Protein AF-A0A6A5KR50-F1 (afdb_monomer_lite)

pLDDT: mean 76.73, std 21.06, range [33.84, 96.81]

Foldseek 3Di:
DDDDDDDDDDDDDDPDDDPDQCQEPVNCVVVVLLVVLVVLLVVLVVCCPPDVVSVVLQVPDPDPVSLDPPSHHPVSSVSVVSYDYDPPPPPDPDDDD

Secondary structure (DSSP, 8-state):
-----------PPP---PPPPS-BHHHHHT-HHHHHHHHHHHHHHHTTTT-HHHHHHHHT--STTS-STTT--HHHHHHHHT-B---S---------

Sequence (97 aa):
MSTPNSNPTKSAPSPLAPPPPTHTTTALQQDPNLWYKLQLFTYDLRNFHSNPPSRDRLNTVTDSYYIRAPYFSATEATRILHTVVVDNNNNNNNLPN

Organism: NCBI:txid184978

Structure (mmCIF, N/CA/C/O backbone):
data_AF-A0A6A5KR50-F1
#
_entry.id   AF-A0A6A5KR50-F1
#
loop_
_atom_site.group_PDB
_atom_site.id
_atom_site.type_symbol
_atom_site.label_atom_id
_atom_site.label_alt_id
_atom_site.label_comp_id
_atom_site.label_asym_id
_atom_site.label_entity_id
_atom_site.label_seq_id
_atom_site.pdbx_PDB_ins_code
_atom_site.Cartn_x
_atom_site.Cartn_y
_atom_site.Cartn_z
_atom_site.occupancy
_atom_site.B_iso_or_equiv
_atom_site.auth_seq_id
_atom_site.auth_comp_id
_atom_site.auth_asym_id
_atom_site.auth_atom_id
_atom_site.pdbx_PDB_model_num
ATOM 1 N N . MET A 1 1 ? -28.251 23.830 63.928 1.00 44.53 1 MET A N 1
ATOM 2 C CA . MET A 1 1 ? -27.254 23.186 63.048 1.00 44.53 1 MET A CA 1
ATOM 3 C C . MET A 1 1 ? -27.768 23.266 61.610 1.00 44.53 1 MET A C 1
ATOM 5 O O . MET A 1 1 ? -28.828 22.722 61.339 1.00 44.53 1 MET A O 1
ATOM 9 N N . S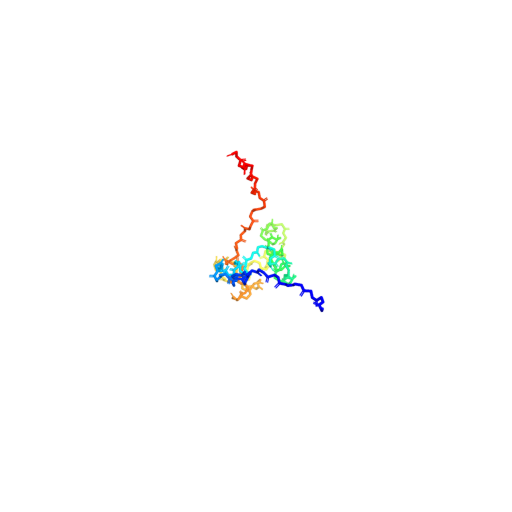ER A 1 2 ? -27.080 24.034 60.757 1.00 38.56 2 SER A N 1
ATOM 10 C CA . SER A 1 2 ? -27.149 24.080 59.273 1.00 38.56 2 SER A CA 1
ATOM 11 C C . SER A 1 2 ? -26.808 22.689 58.681 1.00 38.56 2 SER A C 1
ATOM 13 O O . SER A 1 2 ? -26.083 21.972 59.361 1.00 38.56 2 SER A O 1
ATOM 15 N N . THR A 1 3 ? -27.218 22.165 57.512 1.00 45.22 3 THR A N 1
ATOM 16 C CA . THR A 1 3 ? -27.775 22.616 56.207 1.00 45.22 3 THR A CA 1
ATOM 17 C C . THR A 1 3 ? -28.438 21.396 55.491 1.00 45.22 3 THR A C 1
ATOM 19 O O . THR A 1 3 ? -28.286 20.271 55.968 1.00 45.22 3 THR A O 1
ATOM 22 N N . PRO A 1 4 ? -29.147 21.582 54.350 1.00 60.41 4 PRO A N 1
ATOM 23 C CA . PRO A 1 4 ? -29.897 20.554 53.601 1.00 60.41 4 PRO A CA 1
ATOM 24 C C . PRO A 1 4 ? -29.061 19.886 52.485 1.00 60.41 4 PRO A C 1
ATOM 26 O O . PRO A 1 4 ? -28.090 20.491 52.036 1.00 60.41 4 PRO A O 1
ATOM 29 N N . ASN A 1 5 ? -29.442 18.703 51.960 1.00 34.78 5 ASN A N 1
ATOM 30 C CA . ASN A 1 5 ? -28.931 18.257 50.647 1.00 34.78 5 ASN A CA 1
ATOM 31 C C . ASN A 1 5 ? -29.779 17.186 49.904 1.00 34.78 5 ASN A C 1
ATOM 33 O O . ASN A 1 5 ? -29.851 16.035 50.317 1.00 34.78 5 ASN A O 1
ATOM 37 N N . SER A 1 6 ? -30.371 17.638 48.791 1.00 38.16 6 SER A N 1
ATOM 38 C CA . SER A 1 6 ? -30.490 17.061 47.431 1.00 38.16 6 SER A CA 1
ATOM 39 C C . SER A 1 6 ? -30.929 15.609 47.154 1.00 38.16 6 SER A C 1
ATO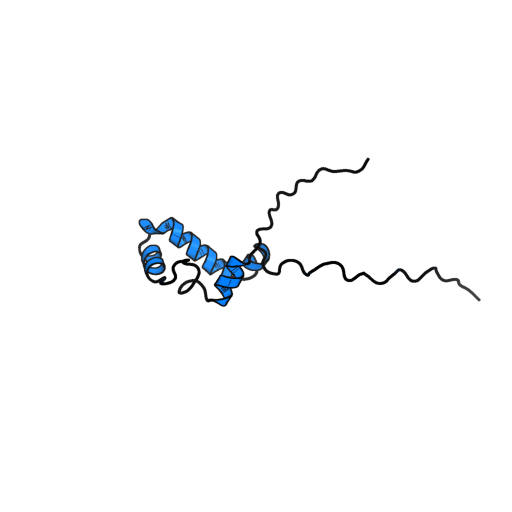M 41 O O . SER A 1 6 ? -30.181 14.658 47.334 1.00 38.16 6 SER A O 1
ATOM 43 N N . ASN A 1 7 ? -32.144 15.527 46.588 1.00 36.75 7 ASN A N 1
ATOM 44 C CA . ASN A 1 7 ? -32.626 14.888 45.339 1.00 36.75 7 ASN A CA 1
ATOM 45 C C . ASN A 1 7 ? -31.710 13.938 44.503 1.00 36.75 7 ASN A C 1
ATOM 47 O O . ASN A 1 7 ? -30.487 13.974 44.591 1.00 36.75 7 ASN A O 1
ATOM 51 N N . PRO A 1 8 ? -32.316 13.125 43.612 1.00 47.25 8 PRO A N 1
ATOM 52 C CA . PRO A 1 8 ? -32.218 11.676 43.548 1.00 47.25 8 PRO A CA 1
ATOM 53 C C . PRO A 1 8 ? -31.028 11.190 42.707 1.00 47.25 8 PRO A C 1
ATOM 55 O O . PRO A 1 8 ? -30.543 11.858 41.794 1.00 47.25 8 PRO A O 1
ATOM 58 N N . THR A 1 9 ? -30.596 9.965 42.983 1.00 35.56 9 THR A N 1
ATOM 59 C CA . THR A 1 9 ? -29.623 9.198 42.203 1.00 35.56 9 THR A CA 1
ATOM 60 C C . THR A 1 9 ? -30.053 9.114 40.735 1.00 35.56 9 THR A C 1
ATOM 62 O O . THR A 1 9 ? -30.884 8.298 40.341 1.00 35.56 9 THR A O 1
ATOM 65 N N . LYS A 1 10 ? -29.481 10.003 39.918 1.00 40.50 10 LYS A N 1
ATOM 66 C CA . LYS A 1 10 ? -29.588 10.022 38.461 1.00 40.50 10 LYS A CA 1
ATOM 67 C C . LYS A 1 10 ? -28.888 8.779 37.913 1.00 40.50 10 LYS A C 1
ATOM 69 O O . LYS A 1 10 ? -27.686 8.603 38.086 1.00 40.50 10 LYS A O 1
ATOM 74 N N . SER A 1 11 ? -29.705 7.935 37.300 1.00 40.25 11 SER A N 1
ATOM 75 C CA . SER A 1 11 ? -29.438 6.686 36.597 1.00 40.25 11 SER A CA 1
ATOM 76 C C . SER A 1 11 ? -28.052 6.559 35.960 1.00 40.25 11 SER A C 1
ATOM 78 O O . SER A 1 11 ? -27.579 7.457 35.262 1.00 40.25 11 SER A O 1
ATOM 80 N N . ALA A 1 12 ? -27.456 5.382 36.157 1.00 52.88 12 ALA A N 1
ATOM 81 C CA . ALA A 1 12 ? -26.276 4.901 35.452 1.00 52.88 12 ALA A CA 1
ATOM 82 C C . ALA A 1 12 ? -26.413 5.064 33.920 1.00 52.88 12 ALA A C 1
ATOM 84 O O . ALA A 1 12 ? -27.509 4.867 33.383 1.00 52.88 12 ALA A O 1
ATOM 85 N N . PRO A 1 13 ? -25.330 5.391 33.192 1.00 49.97 13 PRO A N 1
ATOM 86 C CA . PRO A 1 13 ? -25.361 5.401 31.736 1.00 49.97 13 PRO A CA 1
ATOM 87 C C . PRO A 1 13 ? -25.589 3.976 31.208 1.00 49.97 13 PRO A C 1
ATOM 89 O O . PRO A 1 13 ? -24.927 3.025 31.620 1.00 49.97 13 PRO A O 1
ATOM 92 N N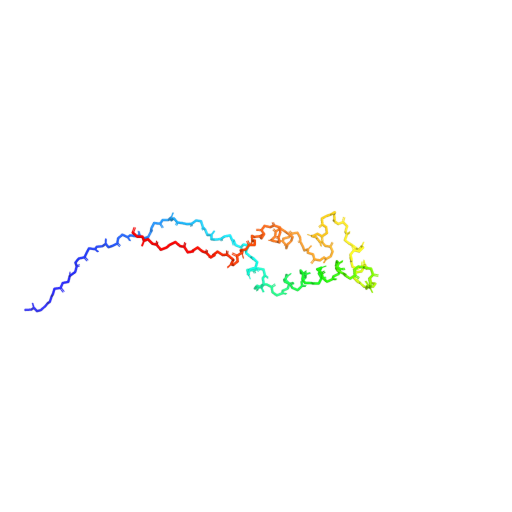 . SER A 1 14 ? -26.564 3.834 30.311 1.00 45.72 14 SER A N 1
ATOM 93 C CA . SER A 1 14 ? -26.905 2.577 29.636 1.00 45.72 14 SER A CA 1
ATOM 94 C C . SER A 1 14 ? -25.761 2.081 28.732 1.00 45.72 14 SER A C 1
ATOM 96 O O . SER A 1 14 ? -25.068 2.909 28.139 1.00 45.72 14 SER A O 1
ATOM 98 N N . PRO A 1 15 ? -25.586 0.759 28.537 1.00 58.72 15 PRO A N 1
ATOM 99 C CA . PRO A 1 15 ? -24.622 0.203 27.590 1.00 58.72 15 PRO A CA 1
ATOM 100 C C . PRO A 1 15 ? -25.211 0.250 26.169 1.00 58.72 15 PRO A C 1
ATOM 102 O O . PRO A 1 15 ? -25.627 -0.765 25.622 1.00 58.72 15 PRO A O 1
ATOM 105 N N . LEU A 1 16 ? -25.328 1.443 25.585 1.00 55.72 16 LEU A N 1
ATOM 106 C CA . LEU A 1 16 ? -25.929 1.653 24.261 1.00 55.72 16 LEU A CA 1
ATOM 107 C C . LEU A 1 16 ? -25.033 2.535 23.387 1.00 55.72 16 LEU A C 1
ATOM 109 O O . LEU A 1 16 ? -25.323 3.702 23.157 1.00 55.72 16 LEU A O 1
ATOM 113 N N . ALA A 1 17 ? -23.937 1.949 22.910 1.00 54.59 17 ALA A N 1
ATOM 114 C CA . ALA A 1 17 ? -23.371 2.187 21.582 1.00 54.59 17 ALA A CA 1
ATOM 115 C C . ALA A 1 17 ? -22.253 1.150 21.347 1.00 54.59 17 ALA A C 1
ATOM 117 O O . ALA A 1 17 ? -21.372 1.025 22.202 1.00 54.59 17 ALA A O 1
ATOM 118 N N . PRO A 1 18 ? -22.245 0.401 20.226 1.00 60.72 18 PRO A N 1
ATOM 119 C CA . PRO A 1 18 ? -21.020 -0.260 19.793 1.00 60.72 18 PRO A CA 1
ATOM 120 C C . PRO A 1 18 ? -19.912 0.800 19.664 1.00 60.72 18 PRO A C 1
ATOM 122 O O . PRO A 1 18 ? -20.217 1.934 19.276 1.00 60.72 18 PRO A O 1
ATOM 125 N N . PRO A 1 19 ? -18.645 0.477 19.991 1.00 58.84 19 PRO A N 1
ATOM 126 C CA . PRO A 1 19 ? -17.552 1.408 19.756 1.00 58.84 19 PRO A CA 1
ATOM 127 C C . PRO A 1 19 ? -17.594 1.850 18.284 1.00 58.84 19 PRO A C 1
ATOM 129 O O . PRO A 1 19 ? -17.866 1.014 17.414 1.00 58.84 19 PRO A O 1
ATOM 132 N N . PRO A 1 20 ? -17.380 3.147 17.990 1.00 56.91 20 PRO A N 1
ATOM 133 C CA . PRO A 1 20 ? -17.351 3.628 16.616 1.00 56.91 20 PRO A CA 1
ATOM 134 C C . PRO A 1 20 ? -16.363 2.779 15.807 1.00 56.91 20 PRO A C 1
ATOM 136 O O . PRO A 1 20 ? -15.358 2.338 16.376 1.00 56.91 20 PRO A O 1
ATOM 139 N N . PRO A 1 21 ? -16.634 2.520 14.512 1.00 55.41 21 PRO A N 1
ATOM 140 C CA . PRO A 1 21 ? -15.763 1.692 13.690 1.00 55.41 21 PRO A CA 1
ATOM 141 C C . PRO A 1 21 ? -14.321 2.179 13.838 1.00 55.41 21 PRO A C 1
ATOM 143 O O . PRO A 1 21 ? -14.001 3.325 13.532 1.00 55.41 21 PRO A O 1
ATOM 146 N N . THR A 1 22 ? -13.450 1.305 14.337 1.00 60.28 22 THR A N 1
ATOM 147 C CA . THR A 1 22 ? -12.040 1.595 14.647 1.00 60.28 22 THR A CA 1
ATOM 148 C C . THR A 1 22 ? -11.213 1.944 13.405 1.00 60.28 22 THR A C 1
ATOM 150 O O . TH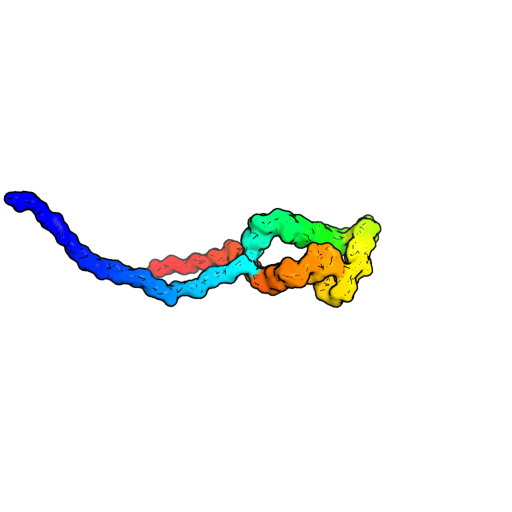R A 1 22 ? -10.056 2.345 13.511 1.00 60.28 22 THR A O 1
ATOM 153 N N . HIS A 1 23 ? -11.806 1.802 12.221 1.00 68.56 23 HIS A N 1
ATOM 154 C CA . HIS A 1 23 ? -11.201 2.042 10.923 1.00 68.56 23 HIS A CA 1
ATOM 155 C C . HIS A 1 23 ? -11.977 3.155 10.211 1.00 68.56 23 HIS A C 1
ATOM 157 O O . HIS A 1 23 ? -12.797 2.900 9.338 1.00 68.56 23 HIS A O 1
ATOM 163 N N . THR A 1 24 ? -11.764 4.404 10.617 1.00 82.38 24 THR A N 1
ATOM 164 C CA . THR A 1 24 ? -12.198 5.577 9.842 1.00 82.38 24 THR A CA 1
ATOM 165 C C . THR A 1 24 ? -11.033 6.114 9.022 1.00 82.38 24 THR A C 1
ATOM 167 O O . THR A 1 24 ? -9.866 5.886 9.355 1.00 82.38 24 THR A O 1
ATOM 170 N N . THR A 1 25 ? -11.314 6.881 7.970 1.00 82.50 25 THR A N 1
ATOM 171 C CA . THR A 1 25 ? -10.257 7.542 7.186 1.00 82.50 25 THR A CA 1
ATOM 172 C C . THR A 1 25 ? -9.382 8.446 8.058 1.00 82.50 25 THR A C 1
ATOM 174 O O . THR A 1 25 ? -8.169 8.497 7.873 1.00 82.50 25 THR A O 1
ATOM 177 N N . THR A 1 26 ? -9.971 9.108 9.060 1.00 84.44 26 THR A N 1
ATOM 178 C CA . THR A 1 26 ? -9.228 9.899 10.050 1.00 84.44 26 THR A CA 1
ATOM 179 C C . THR A 1 26 ? -8.270 9.022 10.850 1.00 84.44 26 THR A C 1
ATOM 181 O O . THR A 1 26 ? -7.116 9.397 11.019 1.00 84.44 26 THR A O 1
ATOM 184 N N . ALA A 1 27 ? -8.698 7.836 11.291 1.00 84.38 27 ALA A N 1
ATOM 185 C CA . ALA A 1 27 ? -7.830 6.903 12.009 1.00 84.38 27 ALA A CA 1
ATOM 186 C C . ALA A 1 27 ? -6.664 6.393 11.141 1.00 84.38 27 ALA A C 1
ATOM 188 O O . ALA A 1 27 ? -5.566 6.205 11.658 1.00 84.38 27 ALA A O 1
ATOM 189 N N . LEU A 1 28 ? -6.864 6.217 9.827 1.00 86.31 28 LEU A N 1
ATOM 190 C CA . LEU A 1 28 ? -5.763 5.912 8.903 1.00 86.31 28 LEU A CA 1
ATOM 191 C C . LEU A 1 28 ? -4.765 7.070 8.783 1.00 86.31 28 LEU A C 1
ATOM 193 O O . LEU A 1 28 ? -3.565 6.829 8.762 1.00 86.31 28 LEU A O 1
ATOM 197 N N . GLN A 1 29 ? -5.239 8.318 8.732 1.00 88.31 29 GLN A N 1
ATOM 198 C CA . GLN A 1 29 ? -4.370 9.503 8.662 1.00 88.31 29 GLN A CA 1
ATOM 199 C C . GLN A 1 29 ? -3.525 9.702 9.928 1.00 88.31 29 GLN A C 1
ATOM 201 O O . GLN A 1 29 ? -2.440 10.274 9.853 1.00 88.31 29 GLN A O 1
ATOM 206 N N . GLN A 1 30 ? -4.002 9.221 11.081 1.00 90.00 30 GLN A N 1
ATOM 207 C CA . GLN A 1 30 ? -3.250 9.233 12.341 1.00 90.00 30 GLN A CA 1
ATOM 208 C C . GLN A 1 30 ? -2.116 8.190 12.380 1.00 90.00 30 GLN A C 1
ATOM 210 O O . GLN A 1 30 ? -1.320 8.212 13.314 1.00 90.00 30 GLN A O 1
ATOM 215 N N . ASP A 1 31 ? -2.024 7.289 11.394 1.00 92.44 31 ASP A N 1
ATOM 216 C CA . ASP A 1 31 ? -0.922 6.336 11.211 1.00 92.44 31 ASP A CA 1
ATOM 217 C C . ASP A 1 31 ? -0.030 6.818 10.049 1.00 92.44 31 ASP A C 1
ATOM 219 O O . ASP A 1 31 ? -0.319 6.523 8.886 1.00 92.44 31 ASP A O 1
ATOM 223 N N . PRO A 1 32 ? 1.057 7.573 10.314 1.00 92.62 32 PRO A N 1
ATOM 224 C CA . PRO A 1 32 ? 1.820 8.236 9.257 1.00 92.62 32 PRO A CA 1
ATOM 225 C C . PRO A 1 32 ? 2.484 7.258 8.286 1.00 92.62 32 PRO A C 1
ATOM 227 O O . PRO A 1 32 ? 2.670 7.584 7.116 1.00 92.62 32 PRO A O 1
ATOM 230 N N . ASN A 1 33 ? 2.844 6.060 8.757 1.00 93.88 33 ASN A N 1
ATOM 231 C CA . ASN A 1 33 ? 3.478 5.043 7.923 1.00 93.88 33 ASN A CA 1
ATOM 232 C C . ASN A 1 33 ? 2.464 4.460 6.937 1.00 93.88 33 ASN A C 1
ATOM 234 O O . ASN A 1 33 ? 2.693 4.471 5.726 1.00 93.88 33 ASN A O 1
ATOM 238 N N . LEU A 1 34 ? 1.315 4.015 7.452 1.00 93.19 34 LEU A N 1
ATOM 239 C CA . LEU A 1 34 ? 0.257 3.461 6.617 1.00 93.19 34 LEU A CA 1
ATOM 240 C C . LEU A 1 34 ? -0.310 4.514 5.660 1.00 93.19 34 LEU A C 1
ATOM 242 O O . LEU A 1 34 ? -0.542 4.224 4.486 1.00 93.19 34 LEU A O 1
ATOM 246 N N . TRP A 1 35 ? -0.466 5.749 6.136 1.00 94.38 35 TRP A N 1
ATOM 247 C CA . TRP A 1 35 ? -0.896 6.871 5.314 1.00 94.38 35 TRP A CA 1
ATOM 248 C C . TRP A 1 35 ? 0.092 7.165 4.182 1.00 94.38 35 TRP A C 1
ATOM 250 O O . TRP A 1 35 ? -0.316 7.272 3.027 1.00 94.38 35 TRP A O 1
ATOM 260 N N . TYR A 1 36 ? 1.395 7.214 4.474 1.00 95.50 36 TYR A N 1
ATOM 261 C CA . TYR A 1 36 ? 2.420 7.408 3.450 1.00 95.50 36 TYR A CA 1
ATOM 262 C C . TYR A 1 36 ? 2.408 6.289 2.403 1.00 95.50 36 TYR A C 1
ATOM 264 O O . TYR A 1 36 ? 2.443 6.570 1.206 1.00 95.50 36 TYR A O 1
ATOM 272 N N . LYS A 1 37 ? 2.297 5.024 2.828 1.00 95.19 37 LYS A N 1
ATOM 273 C CA . LYS A 1 37 ? 2.168 3.882 1.908 1.00 95.19 37 LYS A CA 1
ATOM 274 C C . LYS A 1 37 ? 0.956 4.031 0.988 1.00 95.19 37 LYS A C 1
ATOM 276 O O . LYS A 1 37 ? 1.074 3.794 -0.211 1.00 95.19 37 LYS A O 1
ATOM 281 N N . LEU A 1 38 ? -0.183 4.478 1.522 1.00 94.75 38 LEU A N 1
ATOM 282 C CA . LEU A 1 38 ? -1.399 4.738 0.746 1.00 94.75 38 LEU A CA 1
ATOM 283 C C . LEU A 1 38 ? -1.206 5.879 -0.268 1.00 94.75 38 LEU A C 1
ATOM 285 O O . LEU A 1 38 ? -1.624 5.769 -1.423 1.00 94.75 38 LEU A O 1
ATOM 289 N N . GLN A 1 39 ? -0.541 6.963 0.141 1.00 95.06 39 GLN A N 1
ATOM 290 C CA . GLN A 1 39 ? -0.207 8.084 -0.739 1.00 95.06 39 GLN A CA 1
ATOM 291 C C . GLN A 1 39 ? 0.761 7.667 -1.851 1.00 95.06 39 GLN A C 1
ATOM 293 O O . GLN A 1 39 ? 0.533 8.012 -3.010 1.00 95.06 39 GLN A O 1
ATOM 298 N N . LEU A 1 40 ? 1.803 6.899 -1.522 1.00 94.88 40 LEU A N 1
ATOM 299 C CA . LEU A 1 40 ? 2.772 6.373 -2.482 1.00 94.88 40 LEU A CA 1
ATOM 300 C C . LEU A 1 40 ? 2.105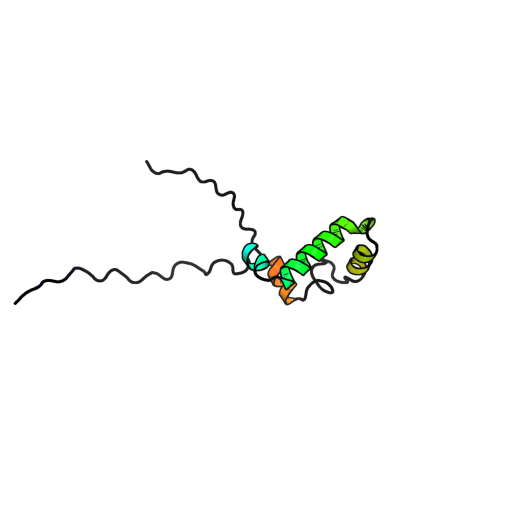 5.422 -3.477 1.00 94.88 40 LEU A C 1
ATOM 302 O O . LEU A 1 40 ? 2.304 5.559 -4.679 1.00 94.88 40 LEU A O 1
ATOM 306 N N . PHE A 1 41 ? 1.266 4.508 -2.989 1.00 95.62 41 PHE A N 1
ATOM 307 C CA . PHE A 1 41 ? 0.491 3.607 -3.835 1.00 95.62 41 PHE A CA 1
ATOM 308 C C . PHE A 1 41 ? -0.409 4.388 -4.803 1.00 95.62 41 PHE A C 1
ATOM 310 O O . PHE A 1 41 ? -0.370 4.168 -6.011 1.00 95.62 41 PHE A O 1
ATOM 317 N N . THR A 1 42 ? -1.146 5.384 -4.301 1.00 95.31 42 THR A N 1
ATOM 318 C CA . THR A 1 42 ? -1.985 6.264 -5.133 1.00 95.31 42 THR A CA 1
ATOM 319 C C . THR A 1 42 ? -1.158 7.039 -6.161 1.00 95.31 42 THR A C 1
ATOM 321 O O . THR A 1 42 ? -1.569 7.192 -7.313 1.00 95.31 42 THR A O 1
ATOM 324 N N . TYR A 1 43 ? 0.012 7.541 -5.761 1.00 96.81 43 TYR A N 1
ATOM 325 C CA . TYR A 1 43 ? 0.935 8.225 -6.658 1.00 96.81 43 TYR A CA 1
ATOM 326 C C . TYR A 1 43 ? 1.414 7.292 -7.772 1.00 96.81 43 TYR A C 1
ATOM 328 O O . TYR A 1 43 ? 1.381 7.677 -8.941 1.00 96.81 43 TYR A O 1
ATOM 336 N N . ASP A 1 44 ? 1.808 6.067 -7.433 1.00 95.94 44 ASP A N 1
ATOM 337 C CA . ASP A 1 44 ? 2.308 5.099 -8.401 1.00 95.94 44 ASP A CA 1
ATOM 338 C C . ASP A 1 44 ? 1.226 4.694 -9.407 1.00 95.94 44 ASP A C 1
ATOM 340 O O . ASP A 1 44 ? 1.496 4.687 -10.607 1.00 95.94 44 ASP A O 1
ATOM 344 N N . LEU A 1 45 ? -0.013 4.465 -8.953 1.00 95.00 45 LEU A N 1
ATOM 345 C CA . LEU A 1 45 ? -1.147 4.181 -9.842 1.00 95.00 45 LEU A CA 1
ATOM 346 C C . LEU A 1 45 ? -1.385 5.319 -10.844 1.00 95.00 45 LEU A C 1
ATOM 348 O O . LEU A 1 45 ? -1.589 5.078 -12.032 1.00 95.00 45 LEU A O 1
ATOM 352 N N . ARG A 1 46 ? -1.319 6.575 -10.384 1.00 96.75 46 ARG A N 1
ATOM 353 C CA . ARG A 1 46 ? -1.529 7.758 -11.238 1.00 96.75 46 ARG A CA 1
ATOM 354 C C . ARG A 1 46 ? -0.396 7.993 -12.232 1.00 96.75 46 ARG A C 1
ATOM 356 O O . ARG A 1 46 ? -0.629 8.588 -13.280 1.00 96.75 46 ARG A O 1
ATOM 363 N N . ASN A 1 47 ? 0.817 7.561 -11.901 1.00 96.56 47 ASN A N 1
ATOM 364 C CA . ASN A 1 47 ? 2.016 7.819 -12.694 1.00 96.56 47 ASN A CA 1
ATOM 365 C C . ASN A 1 47 ? 2.567 6.559 -13.373 1.00 96.56 47 ASN A C 1
ATOM 367 O O . ASN A 1 47 ? 3.686 6.590 -13.880 1.00 96.56 47 ASN A O 1
ATOM 371 N N . PHE A 1 48 ? 1.787 5.478 -13.438 1.00 93.50 48 PHE A N 1
ATOM 372 C CA . PHE A 1 48 ? 2.217 4.190 -13.987 1.00 93.50 48 PHE A CA 1
ATOM 373 C C . PHE A 1 48 ? 2.837 4.296 -15.391 1.00 93.50 48 PHE A C 1
ATOM 375 O O . PHE A 1 48 ? 3.857 3.674 -15.676 1.00 93.50 48 PHE A O 1
ATOM 382 N N . HIS A 1 49 ? 2.261 5.116 -16.273 1.00 93.88 49 HIS A N 1
ATOM 383 C CA . HIS A 1 49 ? 2.769 5.282 -17.640 1.00 93.88 49 HIS A CA 1
ATOM 384 C C . HIS A 1 49 ? 3.951 6.254 -17.748 1.00 93.88 49 HIS A C 1
ATOM 386 O O . HIS A 1 49 ? 4.747 6.150 -18.680 1.00 93.88 49 HIS A O 1
ATOM 392 N N . SER A 1 50 ? 4.063 7.190 -16.808 1.00 95.44 50 SER A N 1
ATOM 393 C CA . SER A 1 50 ? 4.946 8.358 -16.910 1.00 95.44 50 SER A CA 1
ATOM 394 C C . SER A 1 50 ? 6.198 8.240 -16.038 1.00 95.44 50 SER A C 1
ATOM 396 O O . SER A 1 50 ? 7.164 8.967 -16.252 1.00 95.44 50 SER A O 1
ATOM 398 N N . ASN A 1 51 ? 6.186 7.352 -15.041 1.00 96.31 51 ASN A N 1
ATOM 399 C CA . ASN A 1 51 ? 7.231 7.217 -14.032 1.00 96.31 51 ASN A CA 1
ATOM 400 C C . ASN A 1 51 ? 7.714 5.752 -13.965 1.00 96.31 51 ASN A C 1
ATOM 402 O O . ASN A 1 51 ? 7.018 4.907 -13.396 1.00 96.31 51 ASN A O 1
ATOM 406 N N . PRO A 1 52 ? 8.896 5.428 -14.531 1.00 96.56 52 PRO A N 1
ATOM 407 C CA . PRO A 1 52 ? 9.411 4.060 -14.529 1.00 96.56 52 PRO A CA 1
ATOM 408 C C . PRO A 1 52 ? 9.538 3.450 -13.120 1.00 96.56 52 PRO A C 1
ATOM 410 O O . PRO A 1 52 ? 9.006 2.360 -12.935 1.00 96.56 52 PRO A O 1
ATOM 413 N N . PRO A 1 53 ? 10.077 4.145 -12.095 1.00 94.75 53 PRO A N 1
ATOM 414 C CA . PRO A 1 53 ? 10.026 3.659 -10.713 1.00 94.75 53 PRO A CA 1
ATOM 415 C C . PRO A 1 53 ? 8.630 3.285 -10.190 1.00 94.75 53 PRO A C 1
ATOM 417 O O . PRO A 1 53 ? 8.499 2.311 -9.449 1.00 94.75 53 PRO A O 1
ATOM 420 N N . SER A 1 54 ? 7.588 4.045 -10.545 1.00 95.44 54 SER A N 1
ATOM 421 C CA . SER A 1 54 ? 6.206 3.722 -10.157 1.00 95.44 54 SER A CA 1
ATOM 422 C C . SER A 1 54 ? 5.732 2.425 -10.802 1.00 95.44 54 SER A C 1
ATOM 424 O O . SER A 1 54 ? 5.161 1.566 -10.131 1.00 95.44 54 SER A O 1
ATOM 426 N N . ARG A 1 55 ? 6.017 2.259 -12.096 1.00 95.38 55 ARG A N 1
ATOM 427 C CA . ARG A 1 55 ? 5.723 1.026 -12.828 1.00 95.38 55 ARG A CA 1
ATOM 428 C C . ARG A 1 55 ? 6.475 -0.167 -12.256 1.00 95.38 55 ARG A C 1
ATOM 43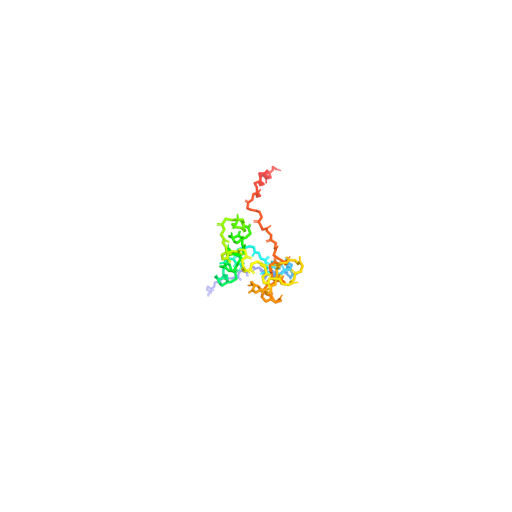0 O O . ARG A 1 55 ? 5.872 -1.218 -12.074 1.00 95.38 55 ARG A O 1
ATOM 437 N N . ASP A 1 56 ? 7.759 -0.009 -11.962 1.00 94.50 56 ASP A N 1
ATOM 438 C CA . ASP A 1 56 ? 8.595 -1.095 -11.457 1.00 94.50 56 ASP A CA 1
ATOM 439 C C . ASP A 1 56 ? 8.063 -1.606 -10.118 1.00 94.50 56 ASP A C 1
ATOM 441 O O . ASP A 1 56 ? 7.868 -2.809 -9.962 1.00 94.50 56 ASP A O 1
ATOM 445 N N . ARG A 1 57 ? 7.717 -0.707 -9.185 1.00 94.44 57 ARG A N 1
ATOM 446 C CA . ARG A 1 57 ? 7.086 -1.101 -7.917 1.00 94.44 57 ARG A CA 1
ATOM 447 C C . ARG A 1 57 ? 5.752 -1.817 -8.136 1.00 94.44 57 ARG A C 1
ATOM 449 O O . ARG A 1 57 ? 5.558 -2.893 -7.575 1.00 94.44 57 ARG A O 1
ATOM 456 N N . LEU A 1 58 ? 4.870 -1.284 -8.985 1.00 93.62 58 LEU A N 1
ATOM 457 C CA . LEU A 1 58 ? 3.578 -1.916 -9.284 1.00 93.62 58 LEU A CA 1
ATOM 458 C C . LEU A 1 58 ? 3.731 -3.298 -9.936 1.00 93.62 58 LEU A C 1
ATOM 460 O O . LEU A 1 58 ? 2.977 -4.207 -9.607 1.00 93.62 58 LEU A O 1
ATOM 464 N N . ASN A 1 59 ? 4.738 -3.495 -10.788 1.00 93.38 59 ASN A N 1
ATOM 465 C CA . ASN A 1 59 ? 5.019 -4.785 -11.424 1.00 93.38 59 ASN A CA 1
ATOM 466 C C . ASN A 1 59 ? 5.521 -5.858 -10.445 1.00 93.38 59 ASN A C 1
ATOM 468 O O . ASN A 1 59 ? 5.436 -7.044 -10.751 1.00 93.38 59 ASN A O 1
ATOM 472 N N . THR A 1 60 ? 6.046 -5.472 -9.278 1.00 93.00 60 THR A N 1
ATOM 473 C CA . THR A 1 60 ? 6.447 -6.439 -8.238 1.00 93.00 60 THR A CA 1
ATOM 474 C C . THR A 1 60 ? 5.284 -6.933 -7.380 1.00 93.00 60 THR A C 1
ATOM 476 O O . THR A 1 60 ? 5.456 -7.867 -6.596 1.00 93.00 60 THR A O 1
ATOM 479 N N . VAL A 1 61 ? 4.100 -6.328 -7.510 1.00 91.75 61 VAL A N 1
ATOM 480 C CA . VAL A 1 61 ? 2.911 -6.751 -6.773 1.00 91.75 61 VAL A CA 1
ATOM 481 C C . VAL A 1 61 ? 2.369 -8.029 -7.407 1.00 91.75 61 VAL A C 1
ATOM 483 O O . VAL A 1 61 ? 1.937 -8.033 -8.556 1.00 91.75 61 VAL A O 1
ATOM 486 N N . THR A 1 62 ? 2.390 -9.128 -6.658 1.00 84.62 62 THR A N 1
ATOM 487 C CA . THR A 1 62 ? 1.888 -10.433 -7.125 1.00 84.62 62 THR A CA 1
ATOM 488 C C . THR A 1 62 ? 0.436 -10.690 -6.732 1.00 84.62 62 THR A C 1
ATOM 490 O O . THR A 1 62 ? -0.196 -11.609 -7.248 1.00 84.62 62 THR A O 1
ATOM 493 N N . ASP A 1 63 ? -0.098 -9.887 -5.813 1.00 88.81 63 ASP A N 1
ATOM 494 C CA . ASP A 1 63 ? -1.479 -9.985 -5.364 1.00 88.81 63 ASP A CA 1
ATOM 495 C C . ASP A 1 63 ? -2.437 -9.327 -6.363 1.00 88.81 63 ASP A C 1
ATOM 497 O O . ASP A 1 63 ? -2.245 -8.180 -6.765 1.00 88.81 63 ASP A O 1
ATOM 501 N N . SER A 1 64 ? -3.510 -10.035 -6.714 1.00 84.69 64 SER A N 1
ATOM 502 C CA . SER A 1 64 ? -4.488 -9.590 -7.713 1.00 84.69 64 SER A CA 1
ATOM 503 C C . SER A 1 64 ? -5.240 -8.317 -7.327 1.00 84.69 64 SER A C 1
ATOM 505 O O . SER A 1 64 ? -5.738 -7.618 -8.205 1.00 84.69 64 SER A O 1
ATOM 507 N N . TYR A 1 65 ? -5.347 -8.012 -6.032 1.00 85.94 65 TYR A N 1
ATOM 508 C CA . TYR A 1 65 ? -6.034 -6.817 -5.546 1.00 85.94 65 TYR A CA 1
ATOM 509 C C . TYR A 1 65 ? -5.102 -5.617 -5.406 1.00 85.94 65 TYR A C 1
ATOM 511 O O . TYR A 1 65 ? -5.564 -4.534 -5.060 1.00 85.94 65 TYR A O 1
ATOM 519 N N . TYR A 1 66 ? -3.799 -5.793 -5.642 1.00 87.62 66 TYR A N 1
ATOM 520 C CA . TYR A 1 66 ? -2.761 -4.773 -5.496 1.00 87.62 66 TYR A CA 1
ATOM 521 C C . TYR A 1 66 ? -2.644 -4.127 -4.098 1.00 87.62 66 TYR A C 1
ATOM 523 O O . TYR A 1 66 ? -1.797 -3.264 -3.877 1.00 87.62 66 TYR A O 1
ATOM 531 N N . ILE A 1 67 ? -3.437 -4.577 -3.120 1.00 90.00 67 ILE A N 1
ATOM 532 C CA . ILE A 1 67 ? -3.484 -4.072 -1.739 1.00 90.00 67 ILE A CA 1
ATOM 533 C C . ILE A 1 67 ? -2.712 -5.039 -0.827 1.00 90.00 67 ILE A C 1
ATOM 535 O O . ILE A 1 67 ? -3.162 -5.429 0.242 1.00 90.00 67 ILE A O 1
ATOM 539 N N . ARG A 1 68 ? -1.527 -5.480 -1.256 1.00 91.69 68 ARG A N 1
ATOM 540 C CA . ARG A 1 68 ? -0.609 -6.312 -0.456 1.00 91.69 68 ARG A CA 1
ATOM 541 C C . ARG A 1 68 ? 0.843 -5.930 -0.743 1.00 91.69 68 ARG A C 1
ATOM 543 O O . ARG A 1 68 ? 1.127 -4.810 -1.169 1.00 91.69 68 ARG A O 1
ATOM 550 N N . ALA A 1 69 ? 1.774 -6.835 -0.449 1.00 90.94 69 ALA A N 1
ATOM 551 C CA . ALA A 1 69 ? 3.193 -6.632 -0.663 1.00 90.94 69 ALA A CA 1
ATOM 552 C C . ALA A 1 69 ? 3.484 -6.268 -2.137 1.00 90.94 69 ALA A C 1
ATOM 554 O O . ALA A 1 69 ? 2.825 -6.800 -3.032 1.00 90.94 69 ALA A O 1
ATOM 555 N N . PRO A 1 70 ? 4.468 -5.386 -2.392 1.00 91.25 70 PRO A N 1
ATOM 556 C CA . PRO A 1 70 ? 5.371 -4.765 -1.414 1.00 91.25 70 PRO A CA 1
ATOM 557 C C . PRO A 1 70 ? 4.787 -3.576 -0.630 1.00 91.25 70 PRO A C 1
ATOM 559 O O . PRO A 1 70 ? 5.431 -3.115 0.308 1.00 91.25 70 PRO A O 1
ATOM 562 N N . TYR A 1 71 ? 3.602 -3.066 -0.976 1.00 92.25 71 TYR A N 1
ATOM 563 C CA . TYR A 1 71 ? 3.072 -1.839 -0.369 1.00 92.25 71 TYR A CA 1
ATOM 564 C C . TYR A 1 71 ? 2.518 -2.061 1.039 1.00 92.25 71 TYR A C 1
ATOM 566 O O . TYR A 1 71 ? 2.828 -1.299 1.956 1.00 92.25 71 TYR A O 1
ATOM 574 N N . PHE A 1 72 ? 1.721 -3.116 1.218 1.00 94.81 72 PHE A N 1
ATOM 575 C CA . PHE A 1 72 ? 0.986 -3.372 2.455 1.00 94.81 72 PHE A CA 1
ATOM 576 C C . PHE A 1 72 ? 1.218 -4.796 2.964 1.00 94.81 72 PHE A C 1
ATOM 578 O O . PHE A 1 72 ? 1.194 -5.767 2.209 1.00 94.81 72 PHE A O 1
ATOM 585 N N . SER A 1 73 ? 1.397 -4.942 4.271 1.00 93.81 73 SER A N 1
ATOM 586 C CA . SER A 1 73 ? 1.258 -6.235 4.945 1.00 93.81 73 SER A CA 1
ATOM 587 C C . SER A 1 73 ? -0.204 -6.701 4.933 1.00 93.81 73 SER A C 1
ATOM 589 O O . SER A 1 73 ? -1.120 -5.904 4.736 1.00 93.81 73 SER A O 1
ATOM 591 N N . ALA A 1 74 ? -0.450 -7.987 5.204 1.00 92.19 74 ALA A N 1
ATOM 592 C CA . ALA A 1 74 ? -1.816 -8.515 5.293 1.00 92.19 74 ALA A CA 1
ATOM 593 C C . ALA A 1 74 ? -2.670 -7.772 6.341 1.00 92.19 74 ALA A C 1
ATOM 595 O O . ALA A 1 74 ? -3.844 -7.508 6.107 1.00 92.19 74 ALA A O 1
ATOM 596 N N . THR A 1 75 ? -2.074 -7.376 7.470 1.00 91.94 75 THR A N 1
ATOM 597 C CA . THR A 1 75 ? -2.764 -6.612 8.520 1.00 91.94 75 THR A CA 1
ATOM 598 C C . THR A 1 75 ? -3.124 -5.200 8.057 1.00 91.94 75 THR A C 1
ATOM 600 O O . THR A 1 75 ? -4.233 -4.731 8.304 1.00 91.94 75 THR A O 1
ATOM 603 N N . GLU A 1 76 ? -2.205 -4.518 7.371 1.00 92.62 76 GLU A N 1
ATOM 604 C CA . GLU A 1 76 ? -2.448 -3.186 6.801 1.00 92.62 76 GLU A CA 1
ATOM 605 C C . GLU A 1 76 ? -3.526 -3.234 5.714 1.00 92.62 76 GLU A C 1
ATOM 607 O O . GLU A 1 76 ? -4.425 -2.397 5.713 1.00 92.62 76 GLU A O 1
ATOM 612 N N . ALA A 1 77 ? -3.487 -4.255 4.856 1.00 92.56 77 ALA A N 1
ATOM 613 C CA . ALA A 1 77 ? -4.496 -4.507 3.835 1.00 92.56 77 ALA A CA 1
ATOM 614 C C . ALA A 1 77 ? -5.896 -4.651 4.444 1.00 92.56 77 ALA A C 1
ATOM 616 O O . ALA A 1 77 ? -6.822 -3.953 4.039 1.00 92.56 77 ALA A O 1
ATOM 617 N N . THR A 1 78 ? -6.044 -5.495 5.472 1.00 91.12 78 THR A N 1
ATOM 618 C CA . THR A 1 78 ? -7.318 -5.666 6.184 1.00 91.12 78 THR A CA 1
ATOM 619 C C . THR A 1 78 ? -7.799 -4.350 6.791 1.00 91.12 78 THR A C 1
ATOM 621 O O . THR A 1 78 ? -8.968 -4.006 6.644 1.00 91.12 78 THR A O 1
ATOM 624 N N . ARG A 1 79 ? -6.908 -3.570 7.421 1.00 90.31 79 ARG A N 1
ATOM 625 C CA . ARG A 1 79 ? -7.265 -2.253 7.982 1.00 90.31 79 ARG A CA 1
ATOM 626 C C . ARG A 1 79 ? -7.794 -1.306 6.905 1.00 90.31 79 ARG A C 1
ATOM 628 O O . ARG A 1 79 ? -8.820 -0.670 7.124 1.00 90.31 79 ARG A O 1
ATOM 635 N N . ILE A 1 80 ? -7.124 -1.229 5.755 1.00 90.50 80 ILE A N 1
ATOM 636 C CA . ILE A 1 80 ? -7.547 -0.385 4.628 1.00 90.50 80 ILE A CA 1
ATOM 637 C C . ILE A 1 80 ? -8.913 -0.840 4.102 1.00 90.50 80 ILE A C 1
ATOM 639 O O . ILE A 1 80 ? -9.818 -0.023 3.980 1.00 90.50 80 ILE A O 1
ATOM 643 N N . LEU A 1 81 ? -9.089 -2.139 3.850 1.00 89.25 81 LEU A N 1
ATOM 644 C CA . LEU A 1 81 ? -10.326 -2.695 3.287 1.00 89.25 81 LEU A CA 1
ATOM 645 C C . LEU A 1 81 ? -11.536 -2.550 4.221 1.00 89.25 81 LEU A C 1
ATOM 647 O O . LEU A 1 81 ? -12.661 -2.426 3.752 1.00 89.25 81 LEU A O 1
ATOM 651 N N . HIS A 1 82 ? -11.308 -2.550 5.534 1.00 88.81 82 HIS A N 1
ATOM 652 C CA . HIS A 1 82 ? -12.352 -2.363 6.544 1.00 88.81 82 HIS A CA 1
ATOM 653 C C . HIS A 1 82 ? -12.566 -0.888 6.919 1.00 88.81 82 HIS A C 1
ATOM 655 O O . HIS A 1 82 ? -13.328 -0.598 7.842 1.00 88.81 82 HIS A O 1
ATOM 661 N N . THR A 1 83 ? -11.893 0.048 6.242 1.00 89.12 83 THR A N 1
ATOM 662 C CA . THR A 1 83 ? -12.043 1.474 6.531 1.00 89.12 83 THR A CA 1
ATOM 663 C C . THR A 1 83 ? -13.370 2.005 6.000 1.00 89.12 83 THR A C 1
ATOM 665 O O . THR A 1 83 ? -13.676 1.889 4.816 1.00 89.12 83 THR A O 1
ATOM 668 N N . VAL A 1 84 ? -14.135 2.651 6.877 1.00 85.31 84 VAL A N 1
ATOM 669 C CA . VAL A 1 84 ? -15.351 3.385 6.531 1.00 85.31 84 VAL A CA 1
ATOM 670 C C . VAL A 1 84 ? -14.987 4.835 6.227 1.00 85.31 84 VAL A C 1
ATOM 672 O O . VAL A 1 84 ? -14.380 5.528 7.052 1.00 85.31 84 VAL A O 1
ATOM 675 N N . VAL A 1 85 ? -15.378 5.302 5.043 1.00 80.62 85 VAL A N 1
ATOM 676 C CA . VAL A 1 85 ? -15.273 6.714 4.678 1.00 80.62 85 VAL A CA 1
ATOM 677 C C . VAL A 1 85 ? -16.383 7.468 5.396 1.00 80.62 85 VAL A C 1
ATOM 679 O O . VAL A 1 85 ? -17.564 7.255 5.136 1.00 80.62 85 VAL A O 1
ATOM 682 N N . VAL A 1 86 ? -16.001 8.321 6.344 1.00 74.75 86 VAL A N 1
ATOM 683 C CA . VAL A 1 86 ? -16.944 9.234 6.989 1.00 74.75 86 VAL A CA 1
ATOM 684 C C . VAL A 1 86 ? -17.070 10.456 6.086 1.00 74.75 86 VAL A C 1
ATOM 686 O O . VAL A 1 86 ? -16.166 11.290 6.040 1.00 74.75 86 VAL A O 1
ATOM 689 N N . ASP A 1 87 ? -18.169 10.542 5.339 1.00 65.75 87 ASP A N 1
ATOM 690 C CA . ASP A 1 87 ? -18.490 11.742 4.572 1.00 65.75 87 ASP A CA 1
ATOM 691 C C . ASP A 1 87 ? -18.861 12.872 5.537 1.00 65.75 87 ASP A C 1
ATOM 693 O O . ASP A 1 87 ? -19.856 12.805 6.258 1.00 65.75 87 ASP A O 1
ATOM 697 N N . ASN A 1 88 ? -18.092 13.960 5.518 1.00 61.50 88 ASN A N 1
ATOM 698 C CA . ASN A 1 88 ? -18.383 15.159 6.313 1.00 61.50 88 ASN A CA 1
ATOM 699 C C . ASN A 1 88 ? -19.578 15.979 5.767 1.00 61.50 88 ASN A C 1
ATOM 701 O O . ASN A 1 88 ? -19.859 17.063 6.271 1.00 61.50 88 ASN A O 1
ATOM 705 N N . ASN A 1 89 ? -20.300 15.482 4.755 1.00 55.72 89 ASN A N 1
ATOM 706 C CA . ASN A 1 89 ? -21.403 16.180 4.081 1.00 55.72 89 ASN A CA 1
ATOM 707 C C . ASN A 1 89 ? -22.788 15.878 4.688 1.00 55.72 89 ASN A C 1
ATOM 709 O O . ASN A 1 89 ? -23.776 15.783 3.962 1.00 55.72 89 ASN A O 1
ATOM 713 N N . ASN A 1 90 ? -22.899 15.744 6.012 1.00 51.75 90 ASN A N 1
ATOM 714 C CA . ASN A 1 90 ? -24.201 15.595 6.670 1.00 51.75 90 ASN A CA 1
ATOM 715 C C . ASN A 1 90 ? -24.788 16.972 7.032 1.00 51.75 90 ASN A C 1
ATOM 717 O O . ASN A 1 90 ? -24.766 17.394 8.187 1.00 51.75 90 ASN A O 1
ATOM 721 N N . ASN A 1 91 ? -25.280 17.703 6.026 1.00 48.16 91 ASN A N 1
ATOM 722 C CA . ASN A 1 91 ? -26.022 18.950 6.224 1.00 48.16 91 ASN A CA 1
ATOM 723 C C . ASN A 1 91 ? -27.498 18.635 6.539 1.00 48.16 91 ASN A C 1
ATOM 725 O O . ASN A 1 91 ? -28.377 18.795 5.694 1.00 48.16 91 ASN A O 1
ATOM 729 N N . ASN A 1 92 ? -27.764 18.133 7.748 1.00 45.44 92 ASN A N 1
ATOM 730 C CA . ASN A 1 92 ? -29.121 17.910 8.249 1.00 45.44 92 ASN A CA 1
ATOM 731 C C . ASN A 1 92 ? -29.668 19.189 8.899 1.00 45.44 92 ASN A C 1
ATOM 733 O O . ASN A 1 92 ? -29.629 19.363 10.117 1.00 45.44 92 ASN A O 1
ATOM 737 N N . ASN A 1 93 ? -30.238 20.065 8.071 1.00 49.44 93 ASN A N 1
ATOM 738 C CA . ASN A 1 93 ? -31.240 21.029 8.516 1.00 49.44 93 ASN A CA 1
ATOM 739 C C . ASN A 1 93 ? -32.523 20.268 8.890 1.00 49.44 93 ASN A C 1
ATOM 741 O O . ASN A 1 93 ? -33.375 20.035 8.036 1.00 49.44 93 ASN A O 1
ATOM 745 N N . ASN A 1 94 ? -32.675 19.885 10.157 1.00 45.03 94 ASN A N 1
ATOM 746 C CA . ASN A 1 94 ? -33.989 19.572 10.716 1.00 45.03 94 ASN A CA 1
ATOM 747 C C . ASN A 1 94 ? -34.080 20.098 12.155 1.00 45.03 94 ASN A C 1
ATOM 749 O O . ASN A 1 94 ? -33.650 19.447 13.107 1.00 45.03 94 ASN A O 1
ATOM 753 N N . LEU A 1 95 ? -34.589 21.324 12.275 1.00 33.84 95 LEU A N 1
ATOM 754 C CA . LEU A 1 95 ? -34.961 21.971 13.529 1.00 33.84 95 LEU A CA 1
ATOM 755 C C . LEU A 1 95 ? -36.370 21.479 13.920 1.00 33.84 95 LEU A C 1
ATOM 757 O O . LEU A 1 95 ? -37.244 21.477 13.052 1.00 33.84 95 LEU A O 1
ATOM 761 N N . PRO A 1 96 ? -36.626 21.071 15.176 1.00 45.03 96 PRO A N 1
ATOM 762 C CA . PRO A 1 96 ? -37.970 20.693 15.596 1.00 45.03 96 PRO A CA 1
ATOM 763 C C . PRO A 1 96 ? -38.880 21.928 15.658 1.00 45.03 96 PRO A C 1
ATOM 765 O O . PRO A 1 96 ? -38.465 22.973 16.164 1.00 45.03 96 PRO A O 1
ATOM 768 N N . ASN A 1 97 ? -40.114 21.783 15.170 1.00 41.47 97 ASN A N 1
ATOM 769 C CA . ASN A 1 97 ? -41.250 22.617 15.568 1.00 41.47 97 ASN A CA 1
ATOM 770 C C . ASN A 1 97 ? -42.106 21.820 16.551 1.00 41.47 97 ASN A C 1
ATOM 772 O O . ASN A 1 97 ? -42.378 20.639 16.229 1.00 41.47 97 ASN A O 1
#

Radius of gyration: 24.12 Å; chains: 1; bounding box: 51×34×81 Å